Protein AF-A0AAN9CQB1-F1 (afdb_monomer_lite)

Structure (mmCIF, N/CA/C/O backbone):
data_AF-A0AAN9CQB1-F1
#
_entry.id   AF-A0AAN9CQB1-F1
#
loop_
_atom_site.group_PDB
_atom_site.id
_atom_site.type_symbol
_atom_site.label_atom_id
_atom_site.label_alt_id
_atom_site.label_comp_id
_atom_site.label_asym_id
_atom_site.label_entity_id
_atom_site.label_seq_id
_atom_site.pdbx_PDB_ins_code
_atom_site.Cartn_x
_atom_site.Cartn_y
_atom_site.Cartn_z
_atom_site.occupancy
_atom_site.B_iso_or_equiv
_atom_site.auth_seq_id
_atom_site.auth_comp_id
_atom_site.auth_asym_id
_atom_site.auth_atom_id
_atom_site.pdbx_PDB_model_num
ATOM 1 N N . MET A 1 1 ? 1.651 4.394 2.487 1.00 84.81 1 MET A N 1
ATOM 2 C CA . MET A 1 1 ? 1.841 4.674 3.932 1.00 84.81 1 MET A CA 1
ATOM 3 C C . MET A 1 1 ? 1.183 5.981 4.360 1.00 84.81 1 MET A C 1
ATOM 5 O O . MET A 1 1 ? 0.280 5.927 5.181 1.00 84.81 1 MET A O 1
ATOM 9 N N . MET A 1 2 ? 1.582 7.134 3.807 1.00 94.56 2 MET A N 1
ATOM 10 C CA . MET A 1 2 ? 1.082 8.441 4.270 1.00 94.56 2 MET A CA 1
ATOM 11 C C . MET A 1 2 ? -0.431 8.622 4.120 1.00 94.56 2 MET A C 1
ATOM 13 O O . MET A 1 2 ? -1.066 9.076 5.059 1.00 94.56 2 MET A O 1
ATOM 17 N N . ALA A 1 3 ? -1.019 8.197 2.998 1.00 95.06 3 ALA A N 1
ATOM 18 C CA . ALA A 1 3 ? -2.464 8.315 2.788 1.00 95.06 3 ALA A CA 1
ATOM 19 C C . ALA A 1 3 ? -3.290 7.629 3.894 1.00 95.06 3 ALA A C 1
ATOM 21 O O . ALA A 1 3 ? -4.239 8.213 4.401 1.00 95.06 3 ALA A O 1
ATOM 22 N N . VAL A 1 4 ? -2.891 6.423 4.319 1.00 95.31 4 VAL A N 1
ATOM 23 C CA . VAL A 1 4 ? -3.568 5.711 5.416 1.00 95.31 4 VAL A CA 1
ATOM 24 C C . VAL A 1 4 ? -3.406 6.467 6.735 1.00 95.31 4 VAL A C 1
ATOM 26 O O . VAL A 1 4 ? -4.387 6.621 7.450 1.00 95.31 4 VAL A O 1
ATOM 29 N N . ARG A 1 5 ? -2.210 6.999 7.037 1.00 95.94 5 ARG A N 1
ATOM 30 C CA . ARG A 1 5 ? -1.990 7.808 8.252 1.00 95.94 5 ARG A CA 1
ATOM 31 C C . ARG A 1 5 ? -2.899 9.025 8.302 1.00 95.94 5 ARG A C 1
ATOM 33 O O . ARG A 1 5 ? -3.551 9.221 9.311 1.00 95.94 5 ARG A O 1
ATOM 40 N N . VAL A 1 6 ? -3.003 9.766 7.200 1.00 97.81 6 VAL A N 1
ATOM 41 C CA . VAL A 1 6 ? -3.885 10.937 7.130 1.00 97.81 6 VAL A CA 1
ATOM 42 C C . VAL A 1 6 ? -5.333 10.549 7.434 1.00 97.81 6 VAL A C 1
ATOM 44 O O . VAL A 1 6 ? -6.000 11.247 8.179 1.00 97.81 6 VAL A O 1
ATOM 47 N N . LEU A 1 7 ? -5.831 9.417 6.928 1.00 97.31 7 LEU A N 1
ATOM 48 C CA . LEU A 1 7 ? -7.183 8.965 7.277 1.00 97.31 7 LEU A CA 1
ATOM 49 C C . LEU A 1 7 ? -7.322 8.667 8.780 1.00 97.31 7 LEU A C 1
ATOM 51 O O . LEU A 1 7 ? -8.298 9.091 9.394 1.00 97.31 7 LEU A O 1
ATOM 55 N N . LEU A 1 8 ? -6.345 7.978 9.374 1.00 96.00 8 LEU A N 1
ATOM 56 C CA . LEU A 1 8 ? -6.342 7.668 10.809 1.00 96.00 8 LEU A CA 1
ATOM 57 C C . LEU A 1 8 ? -6.259 8.933 11.680 1.00 96.00 8 LEU A C 1
ATOM 59 O O . LEU A 1 8 ? -6.957 9.019 12.685 1.00 96.00 8 LEU A O 1
ATOM 63 N N . ASP A 1 9 ? -5.456 9.921 11.276 1.00 97.06 9 ASP A N 1
ATOM 64 C CA . ASP A 1 9 ? -5.306 11.211 11.967 1.00 97.06 9 ASP A CA 1
ATOM 65 C C . ASP A 1 9 ? -6.613 12.026 11.968 1.00 97.06 9 ASP A C 1
ATOM 67 O O . ASP A 1 9 ? -6.804 12.904 12.806 1.00 97.06 9 ASP A O 1
ATOM 71 N N . HIS A 1 10 ? -7.523 11.719 11.042 1.00 97.50 10 HIS A N 1
ATOM 72 C CA . HIS A 1 10 ? -8.863 12.293 10.936 1.00 97.50 10 HIS A CA 1
ATOM 73 C C . HIS A 1 10 ? -9.959 11.363 11.502 1.00 97.50 10 HIS A C 1
ATOM 75 O O . HIS A 1 10 ? -11.110 11.424 11.065 1.00 97.50 10 HIS A O 1
ATOM 81 N N . ASP A 1 11 ? -9.610 10.495 12.457 1.00 96.94 11 ASP A N 1
ATOM 82 C CA . ASP A 1 11 ? -10.522 9.590 13.178 1.00 96.94 11 ASP A CA 1
ATOM 83 C C . ASP A 1 11 ? -11.244 8.545 12.300 1.00 96.94 11 ASP A C 1
ATOM 85 O O . ASP A 1 11 ? -12.244 7.939 12.706 1.00 96.94 11 ASP A O 1
ATOM 89 N N . VAL A 1 12 ? -10.738 8.263 11.095 1.00 97.81 12 VAL A N 1
ATOM 90 C CA . VAL A 1 12 ? -11.238 7.134 10.302 1.00 97.81 12 VAL A CA 1
ATOM 91 C C . VAL A 1 12 ? -10.761 5.836 10.946 1.00 97.81 12 VAL A C 1
ATOM 93 O O . VAL A 1 12 ? -9.570 5.627 11.160 1.00 97.81 12 VAL A O 1
ATOM 96 N N . GLN A 1 13 ? -11.690 4.927 11.235 1.00 96.94 13 GLN A N 1
ATOM 97 C CA . GLN A 1 13 ? -11.347 3.627 11.806 1.00 96.94 13 GLN A CA 1
ATOM 98 C C . GLN A 1 13 ? -10.594 2.769 10.786 1.00 96.94 13 GLN A C 1
ATOM 100 O O . GLN A 1 13 ? -10.997 2.644 9.630 1.00 96.94 13 GLN A O 1
ATOM 105 N N . GLU A 1 14 ? -9.513 2.137 11.229 1.00 96.06 14 GLU A N 1
ATOM 106 C CA . GLU A 1 14 ? -8.611 1.379 10.361 1.00 96.06 14 GLU A CA 1
ATOM 107 C C . GLU A 1 14 ? -9.304 0.221 9.612 1.00 96.06 14 GLU A C 1
ATOM 109 O O . GLU A 1 14 ? -9.014 -0.010 8.441 1.00 96.06 14 GLU A O 1
ATOM 114 N N . ASP A 1 15 ? -10.270 -0.464 10.239 1.00 96.81 15 ASP A N 1
ATOM 115 C CA . ASP A 1 15 ? -11.060 -1.554 9.635 1.00 96.81 15 ASP A CA 1
ATOM 116 C C . ASP A 1 15 ? -12.046 -1.077 8.553 1.00 96.81 15 ASP A C 1
ATOM 118 O O . ASP A 1 15 ? -12.609 -1.886 7.810 1.00 96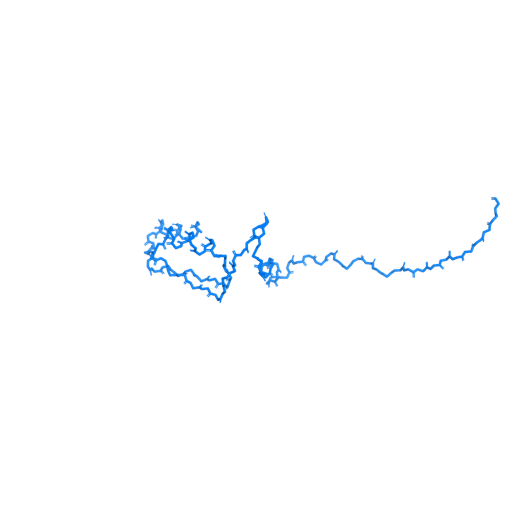.81 15 ASP A O 1
ATOM 122 N N . LYS A 1 16 ? -12.261 0.240 8.451 1.00 97.38 16 LYS A N 1
ATOM 123 C CA . LYS A 1 16 ? -13.079 0.879 7.412 1.00 97.38 16 LYS A CA 1
ATOM 124 C C . LYS A 1 16 ? -12.265 1.318 6.202 1.00 97.38 16 LYS A C 1
ATOM 126 O O . LYS A 1 16 ? -12.848 1.778 5.222 1.00 97.38 16 LYS A O 1
ATOM 131 N N . ILE A 1 17 ? -10.944 1.166 6.241 1.00 97.69 17 ILE A N 1
ATOM 132 C CA . ILE A 1 17 ? -10.061 1.545 5.144 1.00 97.69 17 ILE A CA 1
ATOM 133 C C . ILE A 1 17 ? -9.821 0.323 4.255 1.00 97.69 17 ILE A C 1
ATOM 135 O O . ILE A 1 17 ? -9.353 -0.728 4.703 1.00 97.69 17 ILE A O 1
ATOM 139 N N . VAL A 1 18 ? -10.123 0.480 2.966 1.00 97.25 18 VAL A N 1
ATOM 140 C CA . VAL A 1 18 ? -9.808 -0.507 1.930 1.00 97.25 18 VAL A CA 1
ATOM 141 C C . VAL A 1 18 ? -8.782 0.098 0.982 1.00 97.25 18 VAL A C 1
ATOM 143 O O . VAL A 1 18 ? -9.067 1.076 0.294 1.00 97.25 18 VAL A O 1
ATOM 146 N N . LEU A 1 19 ? -7.590 -0.492 0.942 1.00 96.81 19 LEU A N 1
ATOM 147 C CA . LEU A 1 19 ? -6.557 -0.142 -0.023 1.00 96.81 19 LEU A CA 1
ATOM 148 C C . LEU A 1 19 ? -6.739 -1.001 -1.276 1.00 96.81 19 LEU A C 1
ATOM 150 O O . LEU A 1 19 ? -6.408 -2.187 -1.273 1.00 96.81 19 LEU A O 1
ATOM 154 N N . LEU A 1 20 ? -7.268 -0.394 -2.337 1.00 96.25 20 LEU A N 1
ATOM 155 C CA . LEU A 1 20 ? -7.426 -1.029 -3.642 1.00 96.25 20 LEU A CA 1
ATOM 156 C C . LEU A 1 20 ? -6.257 -0.645 -4.557 1.00 96.25 20 LEU A C 1
ATOM 158 O O . LEU A 1 20 ? -5.988 0.540 -4.739 1.00 96.25 20 LEU A O 1
ATOM 162 N N . SER A 1 21 ? -5.589 -1.636 -5.144 1.00 93.94 21 SER A N 1
ATOM 163 C CA . SER A 1 21 ? -4.536 -1.440 -6.146 1.00 93.94 21 SER A CA 1
ATOM 164 C C . SER A 1 21 ? -4.743 -2.345 -7.359 1.00 93.94 21 SER A C 1
ATOM 166 O O . SER A 1 21 ? -5.409 -3.375 -7.284 1.00 93.94 21 SER A O 1
ATOM 168 N N . LEU A 1 22 ? -4.148 -1.978 -8.491 1.00 92.38 22 LEU A N 1
ATOM 169 C CA . LEU A 1 22 ? -4.040 -2.869 -9.646 1.00 92.38 22 LEU A CA 1
ATOM 170 C C . LEU A 1 22 ? -2.823 -3.785 -9.486 1.00 92.38 22 LEU A C 1
ATOM 172 O O . LEU A 1 22 ? -2.947 -5.007 -9.543 1.00 92.38 22 LEU A O 1
ATOM 176 N N . LEU A 1 23 ? -1.667 -3.196 -9.206 1.00 91.62 23 LEU A N 1
ATOM 177 C CA . LEU A 1 23 ? -0.391 -3.885 -9.063 1.00 91.62 23 LEU A CA 1
ATOM 178 C C . LEU A 1 23 ? 0.277 -3.463 -7.756 1.00 91.62 23 LEU A C 1
ATOM 180 O O . LEU A 1 23 ? 0.187 -2.307 -7.338 1.00 91.62 23 LEU A O 1
ATOM 184 N N . MET A 1 24 ? 0.944 -4.403 -7.098 1.00 92.38 24 MET A N 1
ATOM 185 C CA . MET A 1 24 ? 1.760 -4.128 -5.918 1.00 92.38 24 MET A CA 1
ATOM 186 C C . MET A 1 24 ? 3.004 -5.008 -5.898 1.00 92.38 24 MET A C 1
ATOM 188 O O . MET A 1 24 ? 2.988 -6.126 -6.398 1.00 92.38 24 MET A O 1
ATOM 192 N N . ALA A 1 25 ? 4.068 -4.520 -5.264 1.00 92.44 25 ALA A N 1
ATOM 193 C CA . ALA A 1 25 ? 5.238 -5.338 -4.969 1.00 92.44 25 ALA A CA 1
ATOM 194 C C . ALA A 1 25 ? 4.996 -6.152 -3.696 1.00 92.44 25 ALA A C 1
ATOM 196 O O . ALA A 1 25 ? 4.387 -5.646 -2.748 1.00 92.44 25 ALA A O 1
ATOM 197 N N . GLU A 1 26 ? 5.548 -7.361 -3.622 1.00 91.00 26 GLU A N 1
ATOM 198 C CA . GLU A 1 26 ? 5.482 -8.222 -2.432 1.00 91.00 26 GLU A CA 1
ATOM 199 C C . GLU A 1 26 ? 5.981 -7.505 -1.159 1.00 91.00 26 GLU A C 1
ATOM 201 O O . GLU A 1 26 ? 5.342 -7.556 -0.101 1.00 91.00 26 GLU A O 1
ATOM 206 N N . LEU A 1 27 ? 7.069 -6.733 -1.282 1.00 91.06 27 LEU A N 1
ATOM 207 C CA . LEU A 1 27 ? 7.598 -5.898 -0.199 1.00 91.06 27 LEU A CA 1
ATOM 208 C C . LEU A 1 27 ? 6.608 -4.800 0.224 1.00 91.06 27 LEU A C 1
ATOM 210 O O . LEU A 1 27 ? 6.471 -4.505 1.414 1.00 91.06 27 LEU A O 1
ATOM 214 N N . GLY A 1 28 ? 5.896 -4.210 -0.739 1.00 90.94 28 GLY A N 1
ATOM 215 C CA . GLY A 1 28 ? 4.891 -3.176 -0.501 1.00 90.94 28 GLY A CA 1
ATOM 216 C C . GLY A 1 28 ? 3.686 -3.713 0.267 1.00 90.94 28 GLY A C 1
ATOM 217 O O . GLY A 1 28 ? 3.289 -3.116 1.268 1.00 90.94 28 GLY A O 1
ATOM 218 N N . VAL A 1 29 ? 3.163 -4.875 -0.143 1.00 93.31 29 VAL A N 1
ATOM 219 C CA . VAL A 1 29 ? 2.063 -5.558 0.559 1.00 93.31 29 VAL A CA 1
ATOM 220 C C . VAL A 1 29 ? 2.466 -5.866 1.998 1.00 93.31 29 VAL A C 1
ATOM 222 O O . VAL A 1 29 ? 1.749 -5.500 2.928 1.00 93.31 29 VAL A O 1
ATOM 225 N N . SER A 1 30 ? 3.640 -6.473 2.183 1.00 93.56 30 SER A N 1
ATOM 226 C CA . SER A 1 30 ? 4.147 -6.864 3.503 1.00 93.56 30 SER A CA 1
ATOM 227 C C . SER A 1 30 ? 4.331 -5.655 4.421 1.00 93.56 30 SER A C 1
ATOM 229 O O . SER A 1 30 ? 3.933 -5.681 5.583 1.00 93.56 30 SER A O 1
ATOM 231 N N . SER A 1 31 ? 4.867 -4.557 3.882 1.00 94.31 31 SER A N 1
ATOM 232 C CA . SER A 1 31 ? 5.078 -3.316 4.631 1.00 94.31 31 SER A CA 1
ATOM 233 C C . SER A 1 31 ? 3.762 -2.683 5.081 1.00 94.31 31 SER A C 1
ATOM 235 O O . SER A 1 31 ? 3.641 -2.273 6.235 1.00 94.31 31 SER A O 1
ATOM 237 N N . VAL A 1 32 ? 2.763 -2.604 4.194 1.00 94.81 32 VAL A N 1
ATOM 238 C CA . VAL A 1 32 ? 1.447 -2.035 4.530 1.00 94.81 32 VAL A CA 1
ATOM 239 C C . VAL A 1 32 ? 0.712 -2.923 5.530 1.00 94.81 32 VAL A C 1
ATOM 241 O O . VAL A 1 32 ? 0.194 -2.401 6.512 1.00 94.81 32 VAL A O 1
ATOM 244 N N . ALA A 1 33 ? 0.714 -4.242 5.324 1.00 94.69 33 ALA A N 1
ATOM 245 C CA . ALA A 1 33 ? 0.071 -5.191 6.230 1.00 94.69 33 ALA A CA 1
ATOM 246 C C . ALA A 1 33 ? 0.707 -5.182 7.630 1.00 94.69 33 ALA A C 1
ATOM 248 O O . ALA A 1 33 ? -0.001 -5.306 8.626 1.00 94.69 33 ALA A O 1
ATOM 249 N N . TYR A 1 34 ? 2.028 -4.992 7.718 1.00 96.12 34 TYR A N 1
ATOM 250 C CA . TYR A 1 34 ? 2.725 -4.865 8.998 1.00 96.12 34 TYR A CA 1
ATOM 251 C C . TYR A 1 34 ? 2.386 -3.555 9.723 1.00 96.12 34 TYR A C 1
ATOM 253 O O . TYR A 1 34 ? 2.166 -3.558 10.931 1.00 96.12 34 TYR A O 1
ATOM 261 N N . ALA A 1 35 ? 2.334 -2.430 9.003 1.00 96.06 35 ALA A N 1
ATOM 262 C CA . ALA A 1 35 ? 2.061 -1.131 9.620 1.00 96.06 35 ALA A CA 1
ATOM 263 C C . ALA A 1 35 ? 0.581 -0.896 9.953 1.00 96.06 35 ALA A C 1
ATOM 265 O O . ALA A 1 35 ? 0.295 -0.180 10.910 1.00 96.06 35 ALA A O 1
ATOM 266 N N . PHE A 1 36 ? -0.340 -1.467 9.172 1.00 96.00 36 PHE A N 1
ATOM 267 C CA . PHE A 1 36 ? -1.784 -1.282 9.326 1.00 96.00 36 PHE A CA 1
ATOM 268 C C . PHE A 1 36 ? -2.522 -2.629 9.227 1.00 96.00 36 PHE A C 1
ATOM 270 O O . PHE A 1 36 ? -3.118 -2.947 8.192 1.00 96.00 36 PHE A O 1
ATOM 277 N N . PRO A 1 37 ? -2.475 -3.456 10.285 1.00 96.12 37 PRO A N 1
ATOM 278 C CA . PRO A 1 37 ? -2.976 -4.829 10.253 1.00 96.12 37 PRO A CA 1
ATOM 279 C C . PRO A 1 37 ? -4.497 -4.951 10.083 1.00 96.12 37 PRO A C 1
ATOM 281 O O . PRO A 1 37 ? -4.977 -6.038 9.765 1.00 96.12 37 PRO A O 1
ATOM 284 N N . ARG A 1 38 ? -5.277 -3.882 10.308 1.00 96.81 38 ARG A N 1
ATOM 285 C CA . ARG A 1 38 ? -6.740 -3.902 10.114 1.00 96.81 38 ARG A CA 1
ATOM 286 C C . ARG A 1 38 ? -7.181 -3.359 8.756 1.00 96.81 38 ARG A C 1
ATOM 288 O O . ARG A 1 38 ? -8.343 -3.543 8.398 1.00 96.81 38 ARG A O 1
ATOM 295 N N . VAL A 1 39 ? -6.282 -2.740 7.989 1.00 96.88 39 VAL A N 1
ATOM 296 C CA . VAL A 1 39 ? -6.589 -2.272 6.631 1.00 96.88 39 VAL A CA 1
ATOM 297 C C . VAL A 1 39 ? -6.782 -3.470 5.712 1.00 96.88 39 VAL A C 1
ATOM 299 O O . VAL A 1 39 ? -5.948 -4.373 5.645 1.00 96.88 39 VAL A O 1
ATOM 302 N N . LYS A 1 40 ? -7.869 -3.462 4.939 1.00 96.88 40 LYS A N 1
ATOM 303 C CA . LYS A 1 40 ? -8.100 -4.491 3.924 1.00 96.88 40 LYS A CA 1
ATOM 304 C C . LYS A 1 40 ? -7.379 -4.115 2.636 1.00 96.88 40 LYS A C 1
ATOM 306 O O . LYS A 1 40 ? -7.689 -3.091 2.035 1.00 96.88 40 LYS A O 1
ATOM 311 N N . ILE A 1 41 ? -6.453 -4.958 2.192 1.00 96.31 41 ILE A N 1
ATOM 312 C CA . ILE A 1 41 ? -5.728 -4.775 0.932 1.00 96.31 41 ILE A CA 1
ATOM 313 C C . ILE A 1 41 ? -6.377 -5.645 -0.145 1.00 96.31 41 ILE A C 1
ATOM 315 O O . ILE A 1 41 ? -6.550 -6.848 0.047 1.00 96.31 41 ILE A O 1
ATOM 319 N N . ILE A 1 42 ? -6.734 -5.042 -1.277 1.00 96.25 42 ILE A N 1
ATOM 320 C CA . ILE A 1 42 ? -7.259 -5.735 -2.456 1.00 96.25 42 ILE A CA 1
ATOM 321 C C . ILE A 1 42 ? -6.380 -5.341 -3.639 1.00 96.25 42 ILE A C 1
ATOM 323 O O . ILE A 1 42 ? -6.223 -4.157 -3.925 1.00 96.25 42 ILE A O 1
ATOM 327 N N . THR A 1 43 ? -5.790 -6.321 -4.319 1.00 95.12 43 THR A N 1
ATOM 328 C CA . THR A 1 43 ? -4.947 -6.076 -5.496 1.00 95.12 43 THR A CA 1
ATOM 329 C C . THR A 1 43 ? -5.182 -7.117 -6.570 1.00 95.12 43 THR A C 1
ATOM 331 O O . THR A 1 43 ? -5.494 -8.262 -6.244 1.00 95.12 43 THR A O 1
ATOM 334 N N . THR A 1 44 ? -5.056 -6.732 -7.841 1.00 94.69 44 THR A N 1
ATOM 335 C CA . THR A 1 44 ? -5.272 -7.670 -8.956 1.00 94.69 44 THR A CA 1
ATOM 336 C C . THR A 1 44 ? -4.054 -8.552 -9.216 1.00 94.69 44 THR A C 1
ATOM 338 O O . THR A 1 44 ? -4.210 -9.733 -9.514 1.00 94.69 44 THR A O 1
ATOM 341 N N . ALA A 1 45 ? -2.848 -8.007 -9.035 1.00 91.75 45 ALA A N 1
ATOM 342 C CA . ALA A 1 45 ? -1.589 -8.725 -9.184 1.00 91.75 45 ALA A CA 1
ATOM 343 C C . ALA A 1 45 ? -0.566 -8.297 -8.119 1.00 91.75 45 ALA A C 1
ATOM 345 O O . ALA A 1 45 ? -0.647 -7.193 -7.562 1.00 91.75 45 ALA A O 1
ATOM 346 N N . VAL A 1 46 ? 0.384 -9.195 -7.841 1.00 91.25 46 VAL A N 1
ATOM 347 C CA . VAL A 1 46 ? 1.533 -8.959 -6.958 1.00 91.25 46 VAL A CA 1
ATOM 348 C C . VAL A 1 46 ? 2.804 -9.428 -7.663 1.00 91.25 46 VAL A C 1
ATOM 350 O O . VAL A 1 46 ? 2.915 -10.613 -7.978 1.00 91.25 46 VAL A O 1
ATOM 353 N N . ASP A 1 47 ? 3.760 -8.521 -7.859 1.00 89.19 47 ASP A N 1
ATOM 354 C CA . ASP A 1 47 ? 5.062 -8.833 -8.457 1.00 89.19 47 ASP A CA 1
ATOM 355 C C . ASP A 1 47 ? 6.141 -8.998 -7.374 1.00 89.19 47 ASP A C 1
ATOM 357 O O . ASP A 1 47 ? 6.103 -8.370 -6.310 1.00 89.19 47 ASP A O 1
ATOM 361 N N . LYS A 1 48 ? 7.121 -9.864 -7.652 1.00 82.44 48 LYS A N 1
ATOM 362 C CA . LYS A 1 48 ? 8.155 -10.275 -6.684 1.00 82.44 48 LYS A CA 1
ATOM 363 C C . LYS A 1 48 ? 9.313 -9.295 -6.560 1.00 82.44 48 LYS A C 1
ATOM 365 O O . LYS A 1 48 ? 9.994 -9.279 -5.538 1.00 82.44 48 LYS A O 1
ATOM 370 N N . SER A 1 49 ? 9.588 -8.529 -7.611 1.00 77.75 49 SER A N 1
ATOM 371 C CA . SER A 1 49 ? 10.841 -7.788 -7.721 1.00 77.75 49 SER A CA 1
ATOM 372 C C . SER A 1 49 ? 10.609 -6.366 -8.194 1.00 77.75 49 SER A C 1
ATOM 374 O O . SER A 1 49 ? 9.756 -6.095 -9.039 1.00 77.75 49 SER A O 1
ATOM 376 N N . LEU A 1 50 ? 11.395 -5.478 -7.600 1.00 82.88 50 LEU A N 1
ATOM 377 C CA . LEU A 1 50 ? 11.555 -4.099 -8.016 1.00 82.88 50 LEU A CA 1
ATOM 378 C C . LEU A 1 50 ? 12.940 -3.958 -8.654 1.00 82.88 50 LEU A C 1
ATOM 380 O O . LEU A 1 50 ? 13.864 -4.672 -8.254 1.00 82.88 50 LEU A O 1
ATOM 384 N N . ASP A 1 51 ? 13.076 -3.069 -9.631 1.00 82.94 51 ASP A N 1
ATOM 385 C CA . ASP A 1 51 ? 14.379 -2.626 -10.129 1.00 82.94 51 ASP A CA 1
ATOM 386 C C . ASP A 1 51 ? 15.014 -1.574 -9.194 1.00 82.94 51 ASP A C 1
ATOM 388 O O . ASP A 1 51 ? 14.416 -1.152 -8.197 1.00 82.94 51 ASP A O 1
ATOM 392 N N . ASP A 1 52 ? 16.228 -1.126 -9.522 1.00 83.75 52 ASP A N 1
ATOM 393 C CA . ASP A 1 52 ? 16.949 -0.095 -8.756 1.00 83.75 52 ASP A CA 1
ATOM 394 C C . ASP A 1 52 ? 16.264 1.287 -8.799 1.00 83.75 52 ASP A C 1
ATOM 396 O O . ASP A 1 52 ? 16.545 2.154 -7.971 1.00 83.75 52 ASP A O 1
ATOM 400 N N . LEU A 1 53 ? 15.351 1.492 -9.752 1.00 81.88 53 LEU A N 1
ATOM 401 C CA . LEU A 1 53 ? 14.530 2.691 -9.912 1.00 81.88 53 LEU A CA 1
ATOM 402 C C . LEU A 1 53 ? 13.147 2.545 -9.249 1.00 81.88 53 LEU A C 1
ATOM 404 O O . LEU A 1 53 ? 12.321 3.448 -9.355 1.00 81.88 53 LEU A O 1
ATOM 408 N N . LEU A 1 54 ? 12.913 1.451 -8.512 1.00 80.12 54 LEU A N 1
ATOM 409 C CA . LEU A 1 54 ? 11.660 1.112 -7.833 1.00 80.12 54 LEU A CA 1
ATOM 410 C C . LEU A 1 54 ? 10.470 0.836 -8.771 1.00 80.12 54 LEU A C 1
ATOM 412 O O . LEU A 1 54 ? 9.315 0.920 -8.345 1.00 80.12 54 LEU A O 1
ATOM 416 N N . HIS A 1 55 ? 10.723 0.438 -10.016 1.00 80.81 55 HIS A N 1
ATOM 417 C CA . HIS A 1 55 ? 9.704 -0.100 -10.911 1.00 80.81 55 HIS A CA 1
ATOM 418 C C . HIS A 1 55 ? 9.475 -1.587 -10.663 1.00 80.81 55 HIS A C 1
ATOM 420 O O . HIS A 1 55 ? 10.404 -2.358 -10.436 1.00 80.81 55 HIS A O 1
ATOM 426 N N . LEU A 1 56 ? 8.217 -2.008 -10.764 1.00 82.56 56 LEU A N 1
ATOM 427 C CA . LEU A 1 56 ? 7.834 -3.420 -10.753 1.00 82.56 56 LEU A CA 1
ATOM 428 C C . LEU A 1 56 ? 8.383 -4.118 -12.004 1.00 82.56 56 LEU A C 1
ATOM 430 O O . LEU A 1 56 ? 8.214 -3.607 -13.108 1.00 82.56 56 LEU A O 1
ATOM 434 N N . ILE A 1 57 ? 8.992 -5.293 -11.835 1.00 80.31 57 ILE A N 1
ATOM 435 C CA . ILE A 1 57 ? 9.387 -6.175 -12.942 1.00 80.31 57 ILE A CA 1
ATOM 436 C C . ILE A 1 57 ? 8.559 -7.470 -12.852 1.00 80.31 57 ILE A C 1
ATOM 438 O O . ILE A 1 57 ? 8.623 -8.149 -11.821 1.00 80.31 57 ILE A O 1
ATOM 442 N N . PRO A 1 58 ? 7.831 -7.876 -13.916 1.00 73.44 58 PRO A N 1
ATOM 443 C CA . PRO A 1 58 ? 7.761 -7.260 -15.251 1.00 73.44 58 PRO A CA 1
ATOM 444 C C . PRO A 1 58 ? 6.938 -5.959 -15.320 1.00 73.44 58 PRO A C 1
ATOM 446 O O . PRO A 1 58 ? 7.183 -5.160 -16.219 1.00 73.44 58 PRO A O 1
ATOM 449 N N . GLY A 1 59 ? 6.015 -5.728 -14.377 1.00 79.69 59 GLY A N 1
ATOM 450 C CA . GLY A 1 59 ? 5.301 -4.460 -14.193 1.00 79.69 59 GLY A CA 1
ATOM 451 C C . GLY A 1 59 ? 4.530 -3.917 -15.401 1.00 79.69 59 GLY A C 1
ATOM 452 O O . GLY A 1 59 ? 4.207 -4.621 -16.357 1.00 79.69 59 GLY A O 1
ATOM 453 N N . ILE A 1 60 ? 4.185 -2.627 -15.326 1.00 82.62 60 ILE A N 1
ATOM 454 C CA . ILE A 1 60 ? 3.453 -1.896 -16.376 1.00 82.62 60 ILE A CA 1
ATOM 455 C C . ILE A 1 60 ? 4.187 -0.616 -16.817 1.0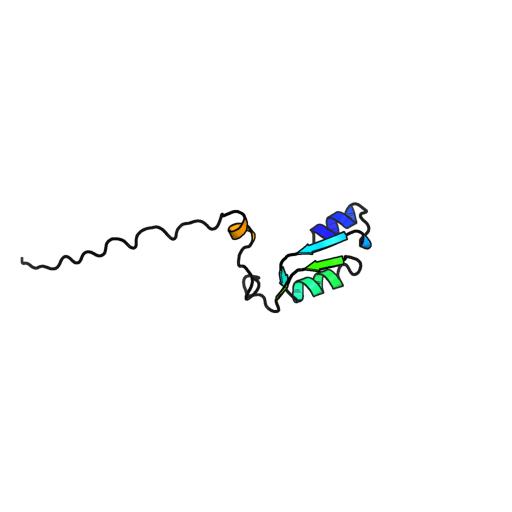0 82.62 60 ILE A C 1
ATOM 457 O O . ILE A 1 60 ? 3.661 0.139 -17.629 1.00 82.62 60 ILE A O 1
ATOM 461 N N . GLY A 1 61 ? 5.411 -0.377 -16.339 1.00 84.44 61 GLY A N 1
ATOM 462 C CA . GLY A 1 61 ? 6.078 0.922 -16.478 1.00 84.44 61 GLY A CA 1
ATOM 463 C C . GLY A 1 61 ? 5.370 2.008 -15.661 1.00 84.44 61 GLY A C 1
ATOM 464 O O . GLY A 1 61 ? 4.682 1.695 -14.684 1.00 84.44 61 GLY A O 1
ATOM 465 N N . ASP A 1 62 ? 5.517 3.272 -16.058 1.00 86.94 62 ASP A N 1
ATOM 466 C CA . ASP A 1 62 ? 4.800 4.372 -15.412 1.00 86.94 62 ASP A CA 1
ATOM 467 C C . ASP A 1 62 ? 3.306 4.312 -15.771 1.00 86.94 62 ASP A C 1
ATOM 469 O O . ASP A 1 62 ? 2.885 4.579 -16.900 1.00 86.94 62 ASP A O 1
ATOM 473 N N . PHE A 1 63 ? 2.489 3.902 -14.798 1.00 89.25 63 PHE A N 1
ATOM 474 C CA . PHE A 1 63 ? 1.043 3.803 -14.978 1.00 89.25 63 PHE A CA 1
ATOM 475 C C . PHE A 1 63 ? 0.405 5.167 -15.266 1.00 89.25 63 PHE A C 1
ATOM 477 O O . PHE A 1 63 ? -0.555 5.223 -16.030 1.00 89.25 63 PHE A O 1
ATOM 484 N N . GLY A 1 64 ? 0.916 6.246 -14.668 1.00 87.94 64 GLY A N 1
ATOM 485 C CA . GLY A 1 64 ? 0.394 7.593 -14.860 1.00 87.94 64 GLY A CA 1
ATOM 486 C C . GLY A 1 64 ? 0.586 8.043 -16.299 1.00 87.94 64 GLY A C 1
ATOM 487 O O . GLY A 1 64 ? -0.397 8.370 -16.962 1.00 87.94 64 GLY A O 1
ATOM 488 N N . ASP A 1 65 ? 1.815 7.952 -16.807 1.00 90.06 65 ASP A N 1
ATOM 489 C CA . ASP A 1 65 ? 2.114 8.354 -18.182 1.00 90.06 65 ASP A CA 1
ATOM 490 C C . ASP A 1 65 ? 1.321 7.547 -19.201 1.00 90.06 65 ASP A C 1
ATOM 492 O O . ASP A 1 65 ? 0.719 8.111 -20.114 1.00 90.06 65 ASP A O 1
ATOM 496 N N . ARG A 1 66 ? 1.222 6.231 -18.999 1.00 90.06 66 ARG A N 1
ATOM 497 C CA . ARG A 1 66 ? 0.456 5.358 -19.895 1.00 90.06 66 ARG A CA 1
ATOM 498 C C . ARG A 1 66 ? -1.049 5.594 -19.834 1.00 90.06 66 ARG A C 1
ATOM 500 O O . ARG A 1 66 ? -1.726 5.423 -20.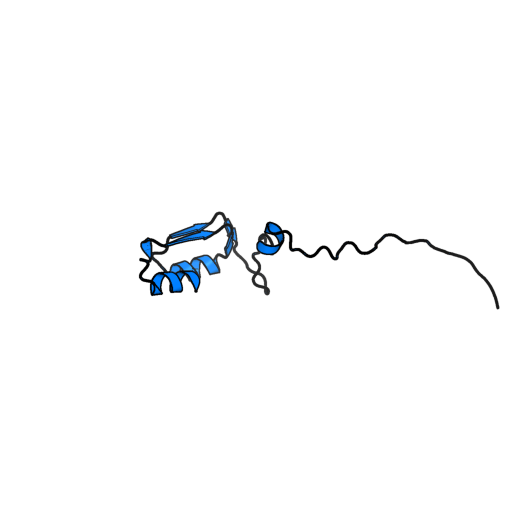844 1.00 90.06 66 ARG A O 1
ATOM 507 N N . TYR A 1 67 ? -1.589 5.912 -18.660 1.00 89.38 67 TYR A N 1
ATOM 508 C CA . TYR A 1 67 ? -3.026 6.122 -18.485 1.00 89.38 67 TYR A CA 1
ATOM 509 C C . TYR A 1 67 ? -3.463 7.508 -18.970 1.00 89.38 67 TYR A C 1
ATOM 511 O O . TYR A 1 67 ? -4.534 7.639 -19.562 1.00 89.38 67 TYR A O 1
ATOM 519 N N . PHE A 1 68 ? -2.643 8.536 -18.737 1.00 92.44 68 PHE A N 1
ATOM 520 C CA . PHE A 1 68 ? -2.942 9.919 -19.115 1.00 92.44 68 PHE A CA 1
ATOM 521 C C . PHE A 1 68 ? -2.370 10.328 -20.482 1.00 92.44 68 PHE A C 1
ATOM 523 O O . PHE A 1 68 ? -2.757 11.378 -20.992 1.00 92.44 68 PHE A O 1
ATOM 530 N N . GLY A 1 69 ? -1.508 9.508 -21.091 1.00 89.25 69 GLY A N 1
ATOM 531 C CA . GLY A 1 69 ? -0.873 9.789 -22.382 1.00 89.25 69 GLY A CA 1
ATOM 532 C C . GLY A 1 69 ? 0.181 10.893 -22.298 1.00 89.25 69 GLY A C 1
ATOM 533 O O . GLY A 1 69 ? 0.242 11.756 -23.171 1.00 89.25 69 GLY A O 1
ATOM 534 N N . THR A 1 70 ? 0.952 10.920 -21.209 1.00 90.69 70 THR A N 1
ATOM 535 C CA . THR A 1 70 ? 2.027 11.901 -20.972 1.00 90.69 70 THR A CA 1
ATOM 536 C C . THR A 1 70 ? 3.421 11.328 -21.211 1.00 90.69 70 THR A C 1
ATOM 538 O O . THR A 1 70 ? 4.413 11.994 -20.917 1.00 90.69 70 THR A O 1
ATOM 541 N N . ASP A 1 71 ? 3.504 10.138 -21.813 1.00 79.19 71 ASP A N 1
ATOM 542 C CA . ASP A 1 71 ? 4.734 9.572 -22.354 1.00 79.19 71 ASP A CA 1
ATOM 543 C C . ASP A 1 71 ? 5.191 10.426 -23.542 1.00 79.19 71 ASP A C 1
ATOM 545 O O . ASP A 1 71 ? 4.832 10.195 -24.690 1.00 79.19 71 ASP A O 1
ATOM 549 N N . GLY A 1 72 ? 5.925 11.503 -23.254 1.00 64.31 72 GLY A N 1
ATOM 550 C CA . GLY A 1 72 ? 6.329 12.500 -24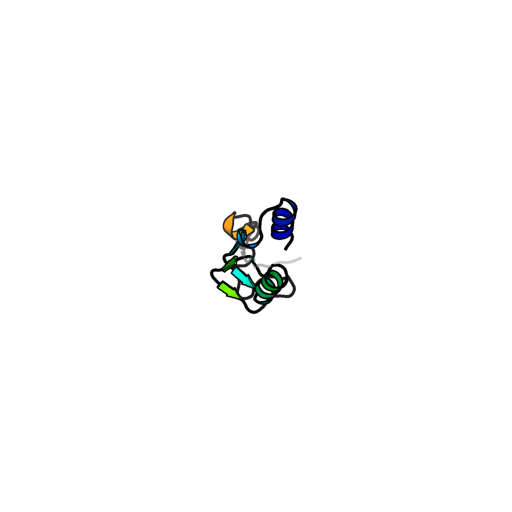.239 1.00 64.31 72 GLY A CA 1
ATOM 551 C C . GLY A 1 72 ? 6.810 11.858 -25.539 1.00 64.31 72 GLY A C 1
ATOM 552 O O . GLY A 1 72 ? 7.884 11.262 -25.592 1.00 64.31 72 GLY A O 1
ATOM 553 N N . SER A 1 73 ? 6.016 11.996 -26.601 1.00 57.88 73 SER A N 1
ATOM 554 C CA . SER A 1 73 ? 6.402 11.612 -27.949 1.00 57.88 73 SER A CA 1
ATOM 555 C C . SER A 1 73 ? 7.547 12.519 -28.412 1.00 57.88 73 SER A C 1
ATOM 557 O O . SER A 1 73 ? 7.328 13.542 -29.057 1.00 57.88 73 SER A O 1
ATOM 559 N N . SER A 1 74 ? 8.777 12.155 -28.063 1.00 55.56 74 SER A N 1
ATOM 560 C CA . SER A 1 74 ? 10.018 12.688 -28.630 1.00 55.56 74 SER A CA 1
ATOM 561 C C . SER A 1 74 ? 10.864 11.584 -29.275 1.00 55.56 74 SER A C 1
ATOM 563 O O . SER A 1 74 ? 12.075 11.726 -29.398 1.00 55.56 74 SER A O 1
ATOM 565 N N . SER A 1 75 ? 10.237 10.491 -29.728 1.00 49.44 75 SER A N 1
ATOM 566 C CA . SER A 1 75 ? 10.878 9.497 -30.605 1.00 49.44 75 SER A CA 1
ATOM 567 C C . SER A 1 75 ? 10.489 9.630 -32.085 1.00 49.44 75 SER A C 1
ATOM 569 O O . SER A 1 75 ? 10.935 8.831 -32.900 1.00 49.44 75 SER A O 1
ATOM 571 N N . TRP A 1 76 ? 9.717 10.658 -32.457 1.00 47.59 76 TRP A N 1
ATOM 572 C CA . TRP A 1 76 ? 9.420 10.999 -33.855 1.00 47.59 76 TRP A CA 1
ATOM 573 C C . TRP A 1 76 ? 10.154 12.281 -34.268 1.00 47.59 76 TRP A C 1
ATOM 575 O O . TRP A 1 76 ? 9.524 13.303 -34.524 1.00 47.59 76 TRP A O 1
ATOM 585 N N . ILE A 1 77 ? 11.489 12.250 -34.288 1.00 47.22 77 ILE A N 1
ATOM 586 C CA . ILE A 1 77 ? 12.291 13.183 -35.094 1.00 47.22 77 ILE A CA 1
ATOM 587 C C . ILE A 1 77 ? 13.319 12.345 -35.870 1.00 47.22 77 ILE A C 1
ATOM 589 O O . ILE A 1 77 ? 14.324 11.910 -35.318 1.00 47.22 77 ILE A O 1
ATOM 593 N N . ASP A 1 78 ? 12.966 12.121 -37.139 1.00 47.22 78 ASP A N 1
ATOM 594 C CA . ASP A 1 78 ? 13.773 11.831 -38.332 1.00 47.22 78 ASP A CA 1
ATOM 595 C C . ASP A 1 78 ? 14.728 10.621 -38.362 1.00 47.22 78 ASP A C 1
ATOM 597 O O . ASP A 1 78 ? 15.939 10.748 -38.196 1.00 47.22 78 ASP A O 1
ATOM 601 N N . GLU A 1 79 ? 14.194 9.466 -38.785 1.00 47.69 79 GLU A N 1
ATOM 602 C CA . GLU A 1 79 ? 14.947 8.446 -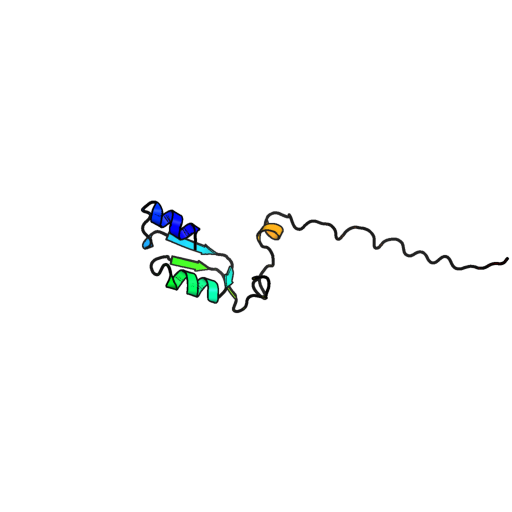39.547 1.00 47.69 79 GLU A CA 1
ATOM 603 C C . GLU A 1 79 ? 14.658 8.494 -41.067 1.00 47.69 79 GLU A C 1
ATOM 605 O O . GLU A 1 79 ? 14.988 7.565 -41.801 1.00 47.69 79 GLU A O 1
ATOM 610 N N . GLU A 1 80 ? 14.100 9.591 -41.592 1.00 52.59 80 GLU A N 1
ATOM 611 C CA . GLU A 1 80 ? 13.908 9.780 -43.038 1.00 52.59 80 GLU A CA 1
ATOM 612 C C . GLU A 1 80 ? 14.783 10.914 -43.584 1.00 52.59 80 GLU A C 1
ATOM 614 O O . GLU A 1 80 ? 14.334 12.041 -43.783 1.00 52.59 80 GLU A O 1
ATOM 619 N N . GLN A 1 81 ? 16.056 10.586 -43.842 1.00 45.16 81 GLN A N 1
ATOM 620 C CA . GLN A 1 81 ? 16.764 10.926 -45.089 1.00 45.16 81 GLN A CA 1
ATOM 621 C C . GLN A 1 81 ? 18.185 10.342 -45.081 1.00 45.16 81 GLN A C 1
ATOM 623 O O . GLN A 1 81 ? 19.181 11.006 -44.797 1.00 45.16 81 GLN A O 1
ATOM 628 N N . GLN A 1 82 ? 18.271 9.060 -45.431 1.00 45.75 82 GLN A N 1
ATOM 629 C CA . GLN A 1 82 ? 19.468 8.469 -46.017 1.00 45.75 82 GLN A CA 1
ATOM 630 C C . GLN A 1 82 ? 19.366 8.653 -47.540 1.00 45.75 82 GLN A C 1
ATOM 632 O O . GLN A 1 82 ? 18.591 7.963 -48.190 1.00 45.75 82 GLN A O 1
ATOM 637 N N . GLU A 1 83 ? 20.144 9.576 -48.106 1.00 44.72 83 GLU A N 1
ATOM 638 C CA . GLU A 1 83 ? 20.440 9.630 -49.545 1.00 44.72 83 GLU A CA 1
ATOM 639 C C . GLU A 1 83 ? 21.972 9.617 -49.720 1.00 44.72 83 GLU A C 1
ATOM 641 O O . GLU A 1 83 ? 22.665 10.472 -49.154 1.00 44.72 83 GLU A O 1
ATOM 646 N N . PRO A 1 84 ? 22.548 8.643 -50.449 1.00 47.84 84 PRO A N 1
ATOM 647 C CA . PRO A 1 84 ? 23.984 8.535 -50.645 1.00 47.84 84 PRO A CA 1
ATOM 648 C C . PRO A 1 84 ? 24.402 9.322 -51.892 1.00 47.84 84 PRO A C 1
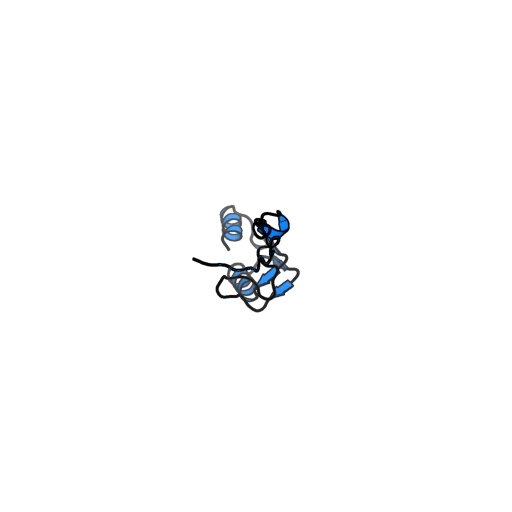ATOM 650 O O . PRO A 1 84 ? 24.305 8.825 -53.012 1.00 47.84 84 PRO A O 1
ATOM 653 N N . HIS A 1 85 ? 24.955 10.525 -51.731 1.00 42.56 85 HIS A N 1
ATOM 654 C CA . HIS A 1 85 ? 25.647 11.182 -52.843 1.00 42.56 85 HIS A CA 1
ATOM 655 C C . HIS A 1 85 ? 27.121 10.770 -52.895 1.00 42.56 85 HIS A C 1
ATOM 657 O O . HIS A 1 85 ? 28.008 11.379 -52.303 1.00 42.56 85 HIS A O 1
ATOM 663 N N . SER A 1 86 ? 27.369 9.710 -53.663 1.00 48.88 86 SER A N 1
ATOM 664 C CA . SER A 1 86 ? 28.647 9.457 -54.321 1.00 48.88 86 SER A CA 1
ATOM 665 C C . SER A 1 86 ? 28.921 10.519 -55.395 1.00 48.88 86 SER A C 1
ATOM 667 O O . SER A 1 86 ? 28.049 10.744 -56.233 1.00 48.88 86 SER A O 1
ATOM 669 N N . SER A 1 87 ? 30.128 11.095 -55.424 1.00 41.47 87 SER A N 1
ATOM 670 C CA . SER A 1 87 ? 30.985 11.254 -56.623 1.00 41.47 87 SER A CA 1
ATOM 671 C C . SER A 1 87 ? 31.970 12.428 -56.488 1.00 41.47 87 SER A C 1
ATOM 673 O O . SER A 1 87 ? 31.561 13.577 -56.375 1.00 41.47 87 SER A O 1
ATOM 675 N N . SER A 1 88 ? 33.261 12.080 -56.547 1.00 45.03 88 SER A N 1
ATOM 676 C CA . SER A 1 88 ? 34.408 12.748 -57.193 1.00 45.03 88 SER A CA 1
ATOM 677 C C . SER A 1 88 ? 34.335 14.235 -57.564 1.00 45.03 88 SER A C 1
ATOM 679 O O . SER A 1 88 ? 33.476 14.618 -58.347 1.00 45.03 88 SER A O 1
ATOM 681 N N . SER A 1 89 ? 35.361 15.013 -57.190 1.00 42.19 89 SER A N 1
ATOM 682 C CA . SER A 1 89 ? 36.567 15.278 -58.019 1.00 42.19 89 SER A CA 1
ATOM 683 C C . SER A 1 89 ? 37.343 16.518 -57.530 1.00 42.19 89 SER A C 1
ATOM 685 O O . SER A 1 89 ? 36.710 17.512 -57.197 1.00 42.19 89 SER A O 1
ATOM 687 N N . GLU A 1 90 ? 38.682 16.407 -57.515 1.00 40.31 90 GLU A N 1
ATOM 688 C CA . GLU A 1 90 ? 39.730 17.393 -57.907 1.00 40.31 90 GLU A CA 1
ATOM 689 C C . GLU A 1 90 ? 39.406 18.901 -57.740 1.00 40.31 90 GLU A C 1
ATOM 691 O O . GLU A 1 90 ? 38.428 19.389 -58.293 1.00 40.31 90 GLU A O 1
ATOM 696 N N . VAL A 1 91 ? 40.174 19.739 -57.028 1.00 42.38 91 VAL A N 1
ATOM 697 C CA . VAL A 1 91 ? 41.623 20.045 -57.065 1.00 42.38 91 VAL A CA 1
ATOM 698 C C . VAL A 1 91 ? 42.034 20.825 -55.811 1.00 42.38 91 VAL A C 1
ATOM 700 O O . VAL A 1 91 ? 41.169 21.534 -55.251 1.00 42.38 91 VAL A O 1
#

pLDDT: mean 81.69, std 18.99, range [40.31, 97.81]

Secondary structure (DSSP, 8-state):
-HHHHHHHHTT--GGG-EEEEEEEEHHHHHHHHHH-TTSEEEEEEEESEE-TTS-EESS-S-HHHHHHT-S---S-S--------------

Foldseek 3Di:
DVVLVVCVVVVNDLLPAEAEEAEEEPVRVVVCCVVRVNYHYHYNYYAHDADPVRAGVVHDPPPCCVVVVVPDPPPPDDPPDDDDDDDDDDD

Radius of gyration: 24.43 Å; chains: 1; bounding box: 55×30×71 Å

InterPro domains:
  IPR000836 Phosphoribosyltransferase domain [PF14681] (1-70)
  IPR029057 Phosphoribosyltransferase-like [G3DSA:3.40.50.2020] (1-70)
  IPR029057 Phosphoribosyltransferase-like [SSF53271] (1-71)

Organism: NCBI:txid58324

Sequence (91 aa):
MMAVRVLLDHDVQEDKIVLLSLLMAELGVSSVAYAFPRVKIITTAVDKSLDDLLHLIPGIGDFGDRYFGTDGSSSWIDEEQQEPHSSSSEV